Protein AF-A0A3C1LD61-F1 (afdb_monomer_lite)

Secondary structure (DSSP, 8-state):
-HHHHHHHHHHHHHTT--EEEE--GGGGS-BTTB-HHHHHHHHS-TTTEEEE--HHHHHHTT--

Structure (mmCIF, N/CA/C/O backbone):
data_AF-A0A3C1LD61-F1
#
_entry.id   AF-A0A3C1LD61-F1
#
loop_
_atom_site.group_PDB
_atom_site.id
_atom_site.type_symbol
_atom_site.label_atom_id
_atom_site.label_alt_id
_atom_site.label_comp_id
_atom_site.label_asym_id
_atom_site.label_entity_id
_atom_site.label_seq_id
_atom_site.pdbx_PDB_ins_code
_atom_site.Cartn_x
_atom_site.Cartn_y
_atom_site.Cartn_z
_atom_site.occupancy
_atom_site.B_iso_or_equiv
_atom_site.auth_seq_id
_atom_site.auth_comp_id
_atom_site.auth_asym_id
_atom_site.auth_atom_id
_atom_site.pdbx_PDB_model_num
ATOM 1 N N . ILE A 1 1 ? 5.904 -5.690 4.740 1.00 85.94 1 ILE A N 1
ATOM 2 C CA . ILE A 1 1 ? 5.623 -4.233 4.807 1.00 85.94 1 ILE A CA 1
ATOM 3 C C . ILE A 1 1 ? 4.123 -3.968 4.703 1.00 85.94 1 ILE A C 1
ATOM 5 O O . ILE A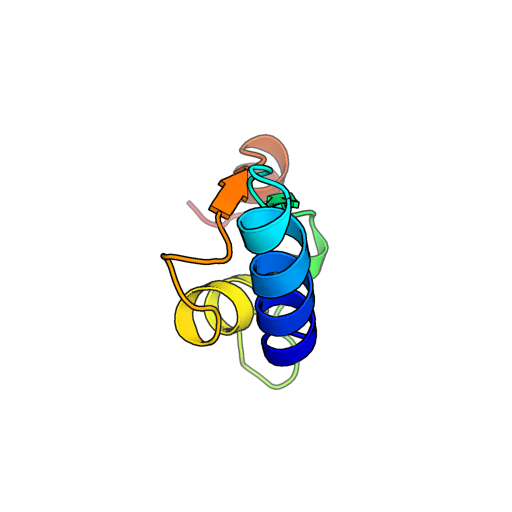 1 1 ? 3.590 -3.393 5.637 1.00 85.94 1 ILE A O 1
ATOM 9 N N . ALA A 1 2 ? 3.421 -4.436 3.662 1.00 91.81 2 ALA A N 1
ATOM 10 C CA . ALA A 1 2 ? 1.964 -4.251 3.548 1.00 91.81 2 ALA A CA 1
ATOM 11 C C . ALA A 1 2 ? 1.172 -4.783 4.766 1.00 91.81 2 ALA A C 1
ATOM 13 O O . ALA A 1 2 ? 0.389 -4.044 5.354 1.00 91.81 2 ALA A O 1
ATOM 14 N N . ASP A 1 3 ? 1.462 -6.002 5.237 1.00 95.06 3 ASP A N 1
ATOM 15 C CA . ASP A 1 3 ? 0.812 -6.555 6.442 1.00 95.06 3 ASP A CA 1
ATOM 16 C C . ASP A 1 3 ? 1.065 -5.719 7.701 1.00 95.06 3 ASP A C 1
ATOM 18 O O . ASP A 1 3 ? 0.181 -5.537 8.535 1.00 95.06 3 ASP A O 1
ATOM 22 N N . GLU A 1 4 ? 2.271 -5.169 7.832 1.00 95.94 4 GLU A N 1
ATOM 23 C CA . GLU A 1 4 ? 2.630 -4.287 8.942 1.00 95.94 4 GLU A CA 1
ATOM 24 C C . GLU A 1 4 ? 1.850 -2.965 8.870 1.00 95.94 4 GLU A C 1
ATOM 26 O O . GLU A 1 4 ? 1.439 -2.429 9.898 1.00 95.94 4 GLU A O 1
ATOM 31 N N . PHE A 1 5 ? 1.595 -2.447 7.665 1.00 96.06 5 PHE A N 1
ATOM 32 C CA . PHE A 1 5 ? 0.752 -1.267 7.468 1.00 96.06 5 PHE A CA 1
ATOM 33 C C . PHE A 1 5 ? -0.704 -1.560 7.812 1.00 96.06 5 PHE A C 1
ATOM 35 O O . PHE A 1 5 ? -1.318 -0.750 8.496 1.00 96.06 5 PHE A O 1
ATOM 42 N N . ASN A 1 6 ? -1.229 -2.731 7.447 1.00 96.75 6 ASN A N 1
ATOM 43 C CA . ASN A 1 6 ? -2.573 -3.148 7.852 1.00 96.75 6 ASN A CA 1
ATOM 44 C C . ASN A 1 6 ? -2.686 -3.245 9.382 1.00 96.75 6 ASN A C 1
ATOM 46 O O . ASN A 1 6 ? -3.634 -2.727 9.969 1.00 96.75 6 ASN A O 1
ATOM 50 N N . GLN A 1 7 ? -1.685 -3.825 10.054 1.00 97.44 7 GLN A N 1
ATOM 51 C CA . GLN A 1 7 ? -1.645 -3.890 11.520 1.00 97.44 7 GLN A CA 1
ATOM 52 C C . GLN A 1 7 ? -1.615 -2.496 12.164 1.00 97.44 7 GLN A C 1
ATOM 54 O O . GLN A 1 7 ? -2.337 -2.244 13.131 1.00 97.44 7 GLN A O 1
ATOM 59 N N . LYS A 1 8 ? -0.812 -1.570 11.626 1.00 96.56 8 LYS A N 1
ATOM 60 C CA . LYS A 1 8 ? -0.772 -0.173 12.089 1.00 96.56 8 LYS A CA 1
ATOM 61 C C . LYS A 1 8 ? -2.092 0.547 11.817 1.00 96.56 8 LYS A C 1
ATOM 63 O O . LYS A 1 8 ? -2.593 1.224 12.709 1.00 96.56 8 LYS A O 1
ATOM 68 N N . GLY A 1 9 ? -2.686 0.339 10.645 1.00 97.06 9 GLY A N 1
ATOM 69 C CA . GLY A 1 9 ? -3.993 0.866 10.265 1.00 97.06 9 GLY A CA 1
ATOM 70 C C . GLY A 1 9 ? -5.102 0.422 11.214 1.00 97.06 9 GLY A C 1
ATOM 71 O O . GLY A 1 9 ? -5.878 1.256 11.673 1.00 97.06 9 GLY A O 1
ATOM 72 N N . GLU A 1 10 ? -5.120 -0.852 11.615 1.00 97.62 10 GLU A N 1
ATOM 73 C CA . GLU A 1 10 ? -6.042 -1.361 12.640 1.00 97.62 10 GLU A CA 1
ATOM 74 C C . GLU A 1 10 ? -5.868 -0.655 13.989 1.00 97.62 10 GLU A C 1
ATOM 76 O O . GLU A 1 10 ? -6.845 -0.259 14.630 1.00 97.62 10 GLU A O 1
ATOM 81 N N . ILE A 1 11 ? -4.622 -0.470 14.437 1.00 97.56 11 ILE A N 1
ATOM 82 C CA . ILE A 1 11 ? -4.330 0.230 15.694 1.00 97.56 11 ILE A CA 1
ATOM 83 C C . ILE A 1 11 ? -4.785 1.692 15.608 1.00 97.56 11 ILE A C 1
ATOM 85 O O . ILE A 1 11 ? -5.460 2.173 16.520 1.00 97.56 11 ILE A O 1
ATOM 89 N N . CYS A 1 12 ? -4.467 2.394 14.520 1.00 96.75 12 CYS A N 1
ATOM 90 C CA . CYS A 1 12 ? -4.885 3.777 14.301 1.00 96.75 12 CYS A CA 1
ATOM 91 C C . CYS A 1 12 ? -6.414 3.897 14.280 1.00 96.75 12 CYS A C 1
ATOM 93 O O . CYS A 1 12 ? -6.974 4.705 15.024 1.00 96.75 12 CYS A O 1
ATOM 95 N N . LYS A 1 13 ? -7.099 3.034 13.524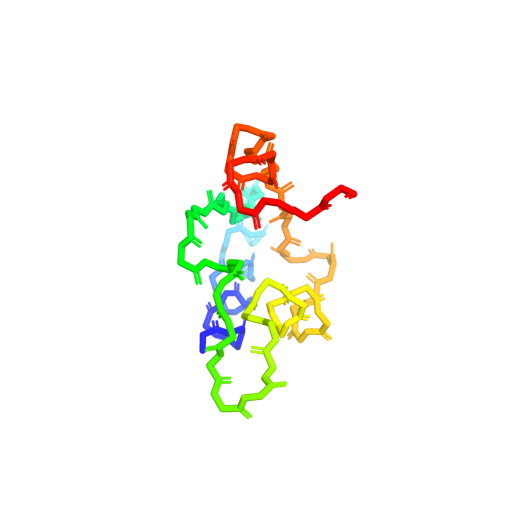 1.00 96.44 13 LYS A N 1
ATOM 96 C CA . LYS A 1 13 ? -8.560 3.031 13.385 1.00 96.44 13 LYS A CA 1
ATOM 97 C C . LYS A 1 13 ? -9.273 2.802 14.713 1.00 96.44 13 LYS A C 1
ATOM 99 O O . LYS A 1 13 ? -10.240 3.502 15.005 1.00 96.44 13 LYS A O 1
ATOM 104 N N . LYS A 1 14 ? -8.767 1.894 15.557 1.00 97.38 14 LYS A N 1
ATOM 105 C CA . LYS A 1 14 ? -9.287 1.670 16.923 1.00 97.38 14 LYS A CA 1
ATOM 106 C C . LYS A 1 14 ? -9.224 2.919 17.802 1.00 97.38 14 LYS A C 1
ATOM 108 O O . LYS A 1 14 ? -10.022 3.048 18.722 1.00 97.38 14 LYS A O 1
ATOM 113 N N . ASN A 1 15 ? -8.305 3.833 17.507 1.00 97.31 15 ASN A N 1
ATOM 114 C CA . ASN A 1 15 ? -8.135 5.099 18.213 1.00 97.31 15 ASN A CA 1
ATOM 115 C C . ASN A 1 15 ? -8.744 6.294 17.453 1.00 97.31 15 ASN A C 1
ATOM 117 O O . ASN A 1 15 ? -8.497 7.438 17.820 1.00 97.31 15 ASN A O 1
ATOM 121 N N . GLY A 1 16 ? -9.528 6.052 16.394 1.00 95.25 16 GLY A N 1
ATOM 122 C CA . GLY A 1 16 ? -10.159 7.110 15.599 1.00 95.25 16 GLY A CA 1
ATOM 123 C C . GLY A 1 16 ? -9.193 7.900 14.707 1.00 95.25 16 GLY A C 1
ATOM 124 O O . GLY A 1 16 ? -9.531 8.995 14.268 1.00 95.25 16 GLY A O 1
ATOM 125 N N . ILE A 1 17 ? -8.002 7.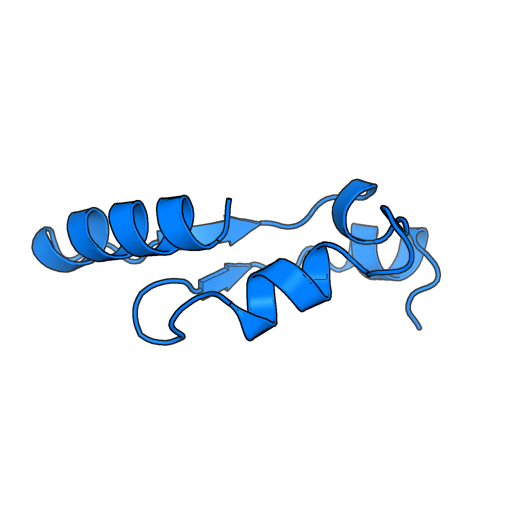362 14.436 1.00 95.81 17 ILE A N 1
ATOM 126 C CA . ILE A 1 17 ? -6.965 7.977 13.599 1.00 95.81 17 ILE A CA 1
ATOM 127 C C . ILE A 1 17 ? -6.900 7.236 12.260 1.00 95.81 17 ILE A C 1
ATOM 129 O O . ILE A 1 17 ? -7.007 6.011 12.213 1.00 95.81 17 ILE A O 1
ATOM 133 N N . ARG A 1 18 ? -6.692 7.968 11.161 1.00 94.56 18 ARG A N 1
ATOM 134 C CA . ARG A 1 18 ? -6.417 7.374 9.845 1.00 94.56 18 ARG A CA 1
ATOM 135 C C . ARG A 1 18 ? -4.916 7.178 9.668 1.00 94.56 18 ARG A C 1
ATOM 137 O O . ARG A 1 18 ? -4.142 8.092 9.943 1.00 94.56 18 ARG A O 1
ATOM 144 N N . PHE A 1 19 ? -4.515 5.990 9.232 1.00 96.38 19 PHE A N 1
ATOM 145 C CA . PHE A 1 19 ? -3.132 5.702 8.874 1.00 96.38 19 PHE A CA 1
ATOM 146 C C . PHE A 1 19 ? -2.949 5.927 7.373 1.00 96.38 19 PHE A C 1
ATOM 148 O O . PHE A 1 19 ? -3.709 5.378 6.578 1.00 96.38 19 PHE A O 1
ATOM 155 N N . ALA A 1 20 ? -1.942 6.710 6.996 1.00 93.88 20 ALA A N 1
ATOM 156 C CA . ALA A 1 20 ? -1.602 6.968 5.605 1.00 93.88 20 ALA A CA 1
ATOM 157 C C . ALA A 1 20 ? -0.120 6.686 5.354 1.00 93.88 20 ALA A C 1
ATOM 159 O O . ALA A 1 20 ? 0.729 6.971 6.202 1.00 93.88 20 ALA A O 1
ATOM 160 N N . TYR A 1 21 ? 0.186 6.144 4.180 1.00 93.19 21 TYR A N 1
ATOM 161 C CA . TYR A 1 21 ? 1.547 6.002 3.688 1.00 93.19 21 TYR A CA 1
ATOM 162 C C . TYR A 1 21 ? 1.866 7.099 2.673 1.00 93.19 21 TYR A C 1
ATOM 164 O O . TYR A 1 21 ? 1.110 7.320 1.730 1.00 93.19 21 TYR A O 1
ATOM 172 N N . HIS A 1 22 ? 3.009 7.752 2.861 1.00 90.69 22 HIS A N 1
ATOM 173 C CA . HIS A 1 22 ? 3.523 8.793 1.979 1.00 90.69 22 HIS A CA 1
ATOM 174 C C . HIS A 1 22 ? 4.684 8.230 1.147 1.00 90.69 22 HIS A C 1
ATOM 176 O O . HIS A 1 22 ? 5.717 7.829 1.698 1.00 90.69 22 HIS A O 1
ATOM 182 N N . ASN A 1 23 ? 4.518 8.166 -0.175 1.00 85.38 23 ASN A N 1
ATOM 183 C CA . ASN A 1 23 ? 5.506 7.566 -1.077 1.00 85.38 23 ASN A CA 1
ATOM 184 C C . ASN A 1 23 ? 6.768 8.433 -1.235 1.00 85.38 23 ASN A C 1
ATOM 186 O O . ASN A 1 23 ? 6.744 9.639 -1.038 1.00 85.38 23 ASN A O 1
ATOM 190 N N . HIS A 1 24 ? 7.880 7.812 -1.624 1.00 83.88 24 HIS A N 1
ATOM 191 C CA . HIS A 1 24 ? 9.148 8.474 -1.975 1.00 83.88 24 HIS A CA 1
ATOM 192 C C . HIS A 1 24 ? 9.756 7.811 -3.222 1.00 83.88 24 HIS A C 1
ATOM 194 O O . HIS A 1 24 ? 9.228 6.813 -3.716 1.00 83.88 24 HIS A O 1
ATOM 200 N N . ASP A 1 25 ? 10.879 8.326 -3.724 1.00 77.12 25 ASP A N 1
ATOM 201 C CA . ASP A 1 25 ? 11.547 7.871 -4.954 1.00 77.12 25 ASP A CA 1
ATOM 202 C C . ASP A 1 25 ? 11.748 6.345 -5.056 1.00 77.12 25 ASP A C 1
ATOM 204 O O . ASP A 1 25 ? 11.567 5.756 -6.121 1.00 77.12 25 ASP A O 1
ATOM 208 N N . TYR A 1 26 ? 12.097 5.684 -3.951 1.00 82.12 26 TYR A N 1
ATOM 209 C CA . TYR A 1 26 ? 12.382 4.249 -3.928 1.00 82.12 26 TYR A CA 1
ATOM 210 C C . TYR A 1 26 ? 11.159 3.383 -4.239 1.00 82.12 26 TYR A C 1
ATOM 212 O O . TYR A 1 26 ? 11.315 2.266 -4.727 1.00 82.12 26 TYR A O 1
ATOM 220 N N . THR A 1 27 ? 9.949 3.885 -3.979 1.00 81.50 27 THR A N 1
ATOM 221 C CA . THR A 1 27 ? 8.709 3.138 -4.247 1.00 81.50 27 THR A CA 1
ATOM 222 C C . THR A 1 27 ? 8.425 2.980 -5.736 1.00 81.50 27 THR A C 1
ATOM 224 O O . THR A 1 27 ? 7.672 2.083 -6.113 1.00 81.50 27 THR A O 1
ATOM 227 N N . PHE A 1 28 ? 9.086 3.791 -6.571 1.00 85.44 28 PHE A N 1
ATOM 228 C CA . PHE A 1 28 ? 8.964 3.778 -8.027 1.00 85.44 28 PHE A CA 1
ATOM 229 C C . PHE A 1 28 ? 10.144 3.102 -8.746 1.00 85.44 28 PHE A C 1
ATOM 231 O O . PHE A 1 28 ? 10.281 3.195 -9.965 1.00 85.44 28 PHE A O 1
ATOM 238 N N . LYS A 1 29 ? 11.024 2.418 -8.008 1.00 85.88 29 LYS A N 1
ATOM 239 C CA . LYS A 1 29 ? 12.131 1.638 -8.574 1.00 85.88 29 LYS A CA 1
ATOM 240 C C . LYS A 1 29 ? 11.786 0.157 -8.499 1.00 85.88 29 LYS A C 1
ATOM 242 O 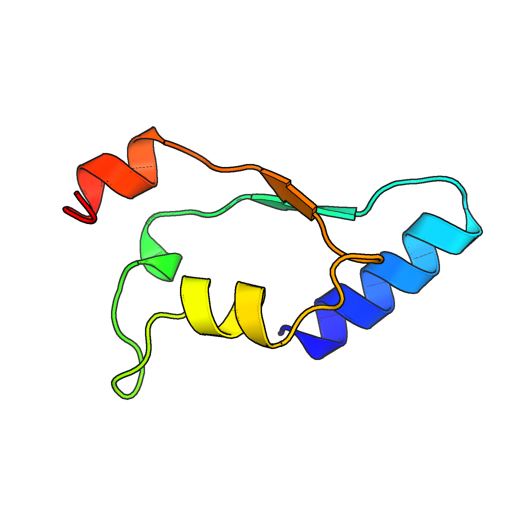O . LYS A 1 29 ? 11.409 -0.330 -7.437 1.00 85.88 29 LYS A O 1
ATOM 247 N N . LEU A 1 30 ? 11.943 -0.568 -9.607 1.00 89.44 30 LEU A N 1
ATOM 248 C CA . LEU A 1 30 ? 11.659 -2.003 -9.639 1.00 89.44 30 LEU A CA 1
ATOM 249 C C . LEU A 1 30 ? 12.549 -2.761 -8.650 1.00 89.44 30 LEU A C 1
ATOM 251 O O . LEU A 1 30 ? 13.776 -2.663 -8.691 1.00 89.44 30 LEU A O 1
ATOM 255 N N . VAL A 1 31 ? 11.921 -3.585 -7.816 1.00 89.69 31 VAL A N 1
ATOM 256 C CA . VAL A 1 31 ? 12.594 -4.523 -6.916 1.00 89.69 31 VAL A CA 1
ATOM 257 C C . VAL A 1 31 ? 12.054 -5.911 -7.223 1.00 89.69 31 VAL A C 1
ATOM 259 O O . VAL A 1 31 ? 10.851 -6.145 -7.154 1.00 89.69 31 VAL A O 1
ATOM 262 N N . GLY A 1 32 ? 12.929 -6.832 -7.636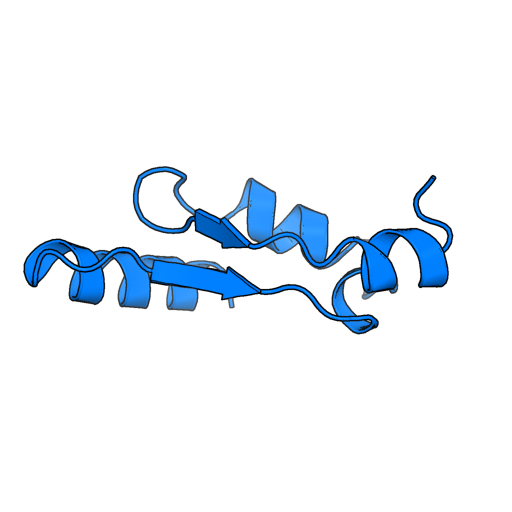 1.00 88.19 32 GLY A N 1
ATOM 263 C CA . GLY A 1 32 ? 12.506 -8.188 -8.011 1.00 88.19 32 GLY A CA 1
ATOM 264 C C . GLY A 1 32 ? 11.503 -8.232 -9.175 1.00 88.19 32 GLY A C 1
ATOM 265 O O . GLY A 1 32 ? 10.707 -9.159 -9.254 1.00 88.19 32 GLY A O 1
ATOM 266 N N . GLY A 1 33 ? 11.518 -7.225 -10.057 1.00 91.69 33 GLY A N 1
ATOM 267 C CA . GLY A 1 33 ? 10.605 -7.124 -11.202 1.00 91.69 33 GLY A CA 1
ATOM 268 C C . GLY A 1 33 ? 9.216 -6.562 -10.883 1.00 91.69 33 GLY A C 1
ATOM 269 O O . GLY A 1 33 ? 8.380 -6.505 -11.778 1.00 91.69 33 GLY A O 1
ATOM 270 N N . GLN A 1 34 ? 8.965 -6.127 -9.646 1.00 89.50 34 GLN A N 1
ATOM 271 C CA . GLN A 1 34 ? 7.704 -5.503 -9.244 1.00 89.50 34 GLN A CA 1
ATOM 272 C C . GLN A 1 34 ? 7.923 -4.060 -8.805 1.00 89.50 34 GLN A C 1
ATOM 274 O O . GLN A 1 34 ? 8.984 -3.718 -8.278 1.00 89.50 34 GLN A O 1
ATOM 279 N N . MET A 1 35 ? 6.907 -3.222 -9.014 1.00 91.56 35 MET A N 1
ATOM 280 C CA . MET A 1 35 ? 6.883 -1.862 -8.497 1.00 91.56 35 MET A CA 1
ATOM 281 C C . MET A 1 35 ? 6.468 -1.891 -7.019 1.00 91.56 35 MET A C 1
ATOM 283 O O . MET A 1 35 ? 5.351 -2.320 -6.723 1.00 91.56 35 MET A O 1
ATOM 287 N N . PRO A 1 36 ? 7.316 -1.458 -6.069 1.00 91.56 36 PRO A N 1
ATOM 288 C CA . PRO A 1 36 ? 6.961 -1.482 -4.653 1.00 91.56 36 PRO A CA 1
ATOM 289 C C . PRO A 1 36 ? 5.696 -0.679 -4.330 1.00 91.56 36 PRO A C 1
ATOM 291 O O . PRO A 1 36 ? 4.919 -1.111 -3.482 1.00 91.56 36 PRO A O 1
ATOM 294 N N . GLN A 1 37 ? 5.456 0.438 -5.027 1.00 91.25 37 GLN A N 1
ATOM 295 C CA . GLN A 1 37 ? 4.218 1.209 -4.890 1.00 91.25 37 GLN A CA 1
ATOM 296 C C . GLN A 1 37 ? 2.977 0.356 -5.207 1.00 91.25 37 GLN A C 1
ATOM 298 O O . GLN A 1 37 ? 2.048 0.316 -4.400 1.00 91.25 37 GLN A O 1
ATOM 303 N N . ASP A 1 38 ? 2.993 -0.400 -6.309 1.00 91.06 38 ASP A N 1
ATOM 304 C CA . ASP A 1 38 ? 1.890 -1.298 -6.685 1.00 91.06 38 ASP A CA 1
ATOM 305 C C . ASP A 1 38 ? 1.723 -2.432 -5.674 1.00 91.06 38 ASP A C 1
ATOM 307 O O . ASP A 1 38 ? 0.607 -2.821 -5.338 1.00 91.06 38 ASP A O 1
ATOM 311 N N . VAL A 1 39 ? 2.832 -2.973 -5.165 1.00 93.50 39 VAL A N 1
ATOM 312 C CA . VAL A 1 39 ? 2.797 -4.020 -4.139 1.00 93.50 39 VAL A CA 1
ATOM 313 C C . VAL A 1 39 ? 2.144 -3.496 -2.864 1.00 93.50 39 VAL A C 1
ATOM 315 O O . VAL A 1 39 ? 1.338 -4.209 -2.272 1.00 93.50 39 VAL A O 1
ATOM 318 N N . LEU A 1 40 ? 2.459 -2.273 -2.433 1.00 93.50 40 LEU A N 1
ATOM 319 C CA . LEU A 1 40 ? 1.816 -1.674 -1.265 1.00 93.50 40 LEU A CA 1
ATOM 320 C C . LEU A 1 40 ? 0.326 -1.449 -1.526 1.00 93.50 40 LEU A C 1
ATOM 322 O O . LEU A 1 40 ? -0.483 -1.944 -0.752 1.00 93.50 40 LEU A O 1
ATOM 326 N N . MET A 1 41 ? -0.038 -0.806 -2.637 1.00 91.94 41 MET A N 1
ATOM 327 C CA . MET A 1 41 ? -1.437 -0.503 -2.961 1.00 91.94 41 MET A CA 1
ATOM 328 C C . MET A 1 41 ? -2.310 -1.756 -3.109 1.00 91.94 41 MET A C 1
ATOM 330 O O . MET A 1 41 ? -3.440 -1.769 -2.629 1.00 91.94 41 MET A O 1
ATOM 334 N N . ASN A 1 42 ? -1.794 -2.822 -3.728 1.00 94.69 42 ASN A N 1
ATOM 335 C CA . ASN A 1 42 ? -2.562 -4.048 -3.969 1.00 94.69 42 ASN A CA 1
ATOM 336 C C . ASN A 1 42 ? -2.674 -4.962 -2.741 1.00 94.69 42 ASN A C 1
ATOM 338 O O . ASN A 1 42 ? -3.559 -5.813 -2.706 1.00 94.69 42 ASN A O 1
ATOM 342 N N . ASN A 1 43 ? -1.775 -4.829 -1.759 1.00 96.12 43 ASN A N 1
ATOM 343 C CA . ASN A 1 43 ? -1.720 -5.733 -0.603 1.00 96.12 43 ASN A CA 1
ATOM 344 C C . ASN A 1 43 ? -2.094 -5.058 0.731 1.00 96.12 43 ASN A C 1
ATOM 346 O O . ASN A 1 43 ? -2.077 -5.710 1.776 1.00 96.12 43 ASN A O 1
ATOM 350 N N . THR A 1 44 ? -2.440 -3.769 0.729 1.00 96.94 44 THR A N 1
ATOM 351 C CA . THR A 1 44 ? -3.034 -3.090 1.891 1.00 96.94 44 THR A CA 1
ATOM 352 C C . THR A 1 44 ? -4.556 -3.027 1.790 1.00 96.94 44 THR A C 1
ATOM 354 O O . THR A 1 44 ? -5.102 -2.887 0.699 1.00 96.94 44 THR A O 1
ATOM 357 N N . ASP A 1 45 ? -5.252 -3.084 2.924 1.00 96.00 45 ASP A N 1
ATOM 358 C CA . ASP A 1 45 ? -6.703 -2.885 2.977 1.00 96.00 45 ASP A CA 1
ATOM 359 C C . ASP A 1 45 ? -7.034 -1.389 2.864 1.00 96.00 45 ASP A C 1
A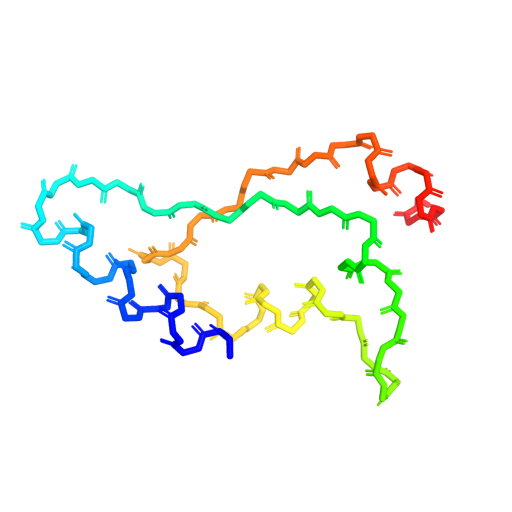TOM 361 O O . ASP A 1 45 ? -6.623 -0.580 3.702 1.00 96.00 45 ASP A O 1
ATOM 365 N N . ALA A 1 46 ? -7.833 -1.028 1.860 1.00 94.06 46 ALA A N 1
ATOM 366 C CA . ALA A 1 46 ? -8.282 0.344 1.614 1.00 94.06 46 ALA A CA 1
ATOM 367 C C . ALA A 1 46 ? -9.114 0.950 2.766 1.00 94.06 46 ALA A C 1
ATOM 369 O O . ALA A 1 46 ? -9.309 2.162 2.822 1.00 94.06 46 ALA A O 1
ATOM 370 N N . ASN A 1 47 ? -9.610 0.137 3.704 1.00 94.88 47 ASN A N 1
ATOM 371 C CA . ASN A 1 47 ? -10.307 0.606 4.905 1.00 94.88 47 ASN A CA 1
ATOM 372 C C . ASN A 1 47 ? -9.376 0.887 6.092 1.00 94.88 47 ASN A C 1
ATOM 374 O O . ASN A 1 47 ? -9.867 1.291 7.157 1.00 94.88 47 ASN A O 1
ATOM 378 N N . LEU A 1 48 ? -8.081 0.598 5.945 1.00 95.94 48 LEU A N 1
ATOM 379 C CA . LEU A 1 48 ? -7.066 0.683 6.994 1.00 95.94 48 LEU A CA 1
ATOM 380 C C . LEU A 1 48 ? -5.889 1.576 6.608 1.00 95.94 48 LEU A C 1
ATOM 382 O O . LEU A 1 48 ? -5.307 2.203 7.494 1.00 95.94 48 LEU A O 1
ATOM 386 N N . VAL A 1 49 ? -5.543 1.628 5.321 1.00 95.94 49 VAL A N 1
ATOM 387 C CA . VAL A 1 49 ? -4.366 2.336 4.817 1.00 95.94 49 VAL A CA 1
ATOM 388 C C . VAL A 1 49 ? -4.767 3.286 3.696 1.00 95.94 49 VAL A C 1
ATOM 390 O O . VAL A 1 49 ? -5.219 2.861 2.635 1.00 95.94 49 VAL A O 1
ATOM 393 N N . ASP A 1 50 ? -4.559 4.577 3.931 1.00 94.75 50 ASP A N 1
ATOM 394 C CA . ASP A 1 50 ? -4.612 5.608 2.899 1.00 94.75 50 ASP A CA 1
ATOM 395 C C . ASP A 1 50 ? -3.238 5.811 2.248 1.00 94.75 50 ASP A C 1
ATOM 397 O O . ASP A 1 50 ? -2.200 5.442 2.802 1.00 94.75 50 ASP A O 1
ATOM 401 N N . PHE A 1 51 ? -3.223 6.470 1.091 1.00 91.62 51 PHE A N 1
ATOM 402 C CA . PHE A 1 51 ? -1.997 6.883 0.415 1.00 91.62 51 PHE A CA 1
ATOM 403 C C . PHE A 1 51 ? -1.998 8.396 0.225 1.00 91.62 51 PHE A C 1
ATOM 405 O O . PHE A 1 51 ? -2.878 8.949 -0.436 1.00 91.62 51 PHE A O 1
ATOM 412 N N . GLU A 1 52 ? -1.002 9.062 0.800 1.00 87.06 52 GLU A N 1
ATOM 413 C CA . GLU A 1 52 ? -0.713 10.463 0.522 1.00 87.06 52 GLU A CA 1
ATOM 414 C C . GLU A 1 52 ? 0.282 10.512 -0.636 1.00 87.06 52 GLU A C 1
ATOM 416 O O . GLU A 1 52 ? 1.459 10.183 -0.481 1.00 87.06 52 GLU A O 1
ATOM 421 N N . MET A 1 53 ? -0.219 10.858 -1.821 1.00 82.81 53 MET A N 1
ATOM 422 C CA . MET A 1 53 ? 0.583 10.814 -3.035 1.00 82.81 53 MET A CA 1
ATOM 423 C C . MET A 1 53 ? 1.505 12.030 -3.136 1.00 82.81 53 MET A C 1
ATOM 425 O O . MET A 1 53 ? 1.044 13.147 -3.379 1.00 82.81 53 MET A O 1
ATOM 429 N N . ASP A 1 54 ? 2.812 11.803 -3.041 1.00 79.12 54 ASP A N 1
ATOM 430 C CA . ASP A 1 54 ? 3.802 12.814 -3.399 1.00 79.12 54 ASP A CA 1
ATOM 431 C C . ASP A 1 54 ? 3.990 12.838 -4.925 1.00 79.12 54 ASP A C 1
ATOM 433 O O . ASP A 1 54 ? 4.658 11.976 -5.512 1.00 79.12 54 ASP A O 1
ATOM 437 N N . MET A 1 55 ? 3.383 13.840 -5.570 1.00 70.12 55 MET A N 1
ATOM 438 C CA . MET A 1 55 ? 3.442 14.035 -7.022 1.00 70.12 55 MET A CA 1
ATOM 439 C C . MET A 1 55 ? 4.849 14.374 -7.532 1.00 70.12 55 MET A C 1
ATOM 441 O O . MET A 1 55 ? 5.153 14.082 -8.689 1.00 70.12 55 MET A O 1
ATOM 445 N N . TYR A 1 56 ? 5.718 14.972 -6.708 1.00 67.31 56 TYR A N 1
ATOM 446 C CA . TYR A 1 56 ? 7.090 15.276 -7.118 1.00 67.31 56 TYR A CA 1
ATOM 447 C C . TYR A 1 56 ? 7.861 13.982 -7.393 1.00 67.31 56 TYR A C 1
ATOM 449 O O . TYR A 1 56 ? 8.574 13.883 -8.397 1.00 67.31 56 TYR A O 1
ATOM 457 N N . TRP A 1 57 ? 7.663 12.958 -6.559 1.00 64.81 57 TRP A N 1
ATOM 458 C CA . TRP A 1 57 ? 8.307 11.659 -6.747 1.00 64.81 57 TRP A CA 1
ATOM 459 C C . TRP A 1 57 ? 7.707 10.829 -7.880 1.00 64.81 57 TRP A C 1
ATOM 461 O O . TRP A 1 57 ? 8.458 10.121 -8.547 1.00 64.81 57 TRP A O 1
ATOM 471 N N . VAL A 1 58 ? 6.410 10.967 -8.164 1.00 62.00 58 VAL A N 1
ATOM 472 C CA . VAL A 1 58 ? 5.772 10.338 -9.337 1.00 62.00 58 VAL A CA 1
ATOM 473 C C . VAL A 1 58 ? 6.387 10.872 -10.639 1.00 62.00 58 VAL A C 1
ATOM 475 O O . VAL A 1 58 ? 6.774 10.099 -11.515 1.00 62.00 58 VAL A O 1
ATOM 478 N N . VAL A 1 59 ? 6.545 12.197 -10.743 1.00 66.44 59 VAL A N 1
ATOM 479 C CA . VAL A 1 59 ? 7.107 12.853 -11.937 1.00 66.44 59 VAL A CA 1
ATOM 480 C C . VAL A 1 59 ? 8.612 12.601 -12.064 1.00 66.44 59 VAL A C 1
ATOM 482 O O . VAL A 1 59 ? 9.096 12.285 -13.149 1.00 66.44 59 VAL A O 1
ATOM 485 N N . THR A 1 60 ? 9.365 12.689 -10.964 1.00 62.00 60 THR A N 1
ATOM 486 C CA . THR A 1 60 ? 10.827 12.482 -10.974 1.00 62.00 60 THR A CA 1
ATOM 487 C C . THR A 1 60 ? 11.206 11.031 -11.284 1.00 62.00 60 THR A C 1
ATOM 489 O O . THR A 1 60 ? 12.261 10.781 -11.866 1.00 62.00 60 THR A O 1
ATOM 492 N N . ALA A 1 61 ? 10.345 10.068 -10.945 1.00 59.97 61 ALA A N 1
ATOM 493 C CA . ALA A 1 61 ? 10.533 8.664 -11.298 1.00 59.97 61 ALA A CA 1
ATOM 494 C C . ALA A 1 61 ? 10.136 8.320 -12.748 1.00 59.97 61 ALA A C 1
ATOM 496 O O . ALA A 1 61 ? 10.302 7.173 -13.160 1.00 59.97 61 ALA A O 1
ATOM 497 N N . GLY A 1 62 ? 9.632 9.286 -13.530 1.00 57.84 62 GLY A N 1
ATOM 498 C CA . GLY A 1 62 ? 9.207 9.067 -14.916 1.00 57.84 62 GLY A CA 1
ATOM 499 C C . GLY A 1 62 ? 7.941 8.217 -15.047 1.00 57.84 62 GLY A C 1
ATOM 500 O O . GLY A 1 62 ? 7.736 7.598 -16.087 1.00 57.84 62 GLY A O 1
ATOM 501 N N . ALA A 1 63 ? 7.105 8.160 -14.005 1.00 57.12 63 ALA A N 1
ATOM 502 C CA . ALA A 1 63 ? 5.889 7.346 -13.958 1.00 57.12 63 ALA A CA 1
ATOM 503 C C . ALA A 1 63 ? 4.667 8.043 -14.605 1.00 57.12 63 ALA A C 1
ATOM 505 O O . ALA A 1 63 ? 3.545 7.908 -14.116 1.00 57.12 63 ALA A O 1
ATOM 506 N N . SER A 1 64 ? 4.887 8.799 -15.687 1.00 48.72 64 SER A N 1
ATOM 507 C CA . SER A 1 64 ? 3.861 9.518 -16.467 1.00 48.72 64 SER A CA 1
ATOM 508 C C . SER A 1 64 ? 3.790 9.034 -17.904 1.00 48.72 64 SER A C 1
ATOM 510 O O . SER A 1 64 ? 4.881 8.939 -18.511 1.00 48.72 64 SER A O 1
#

Foldseek 3Di:
DLVVQQVVLVVQVVVVHAAEDEDALQQLDDDPNDRNVVVNVVSHDPNRYHYDYDVVNCVVSVVD

pLDDT: mean 87.28, std 12.24, range [48.72, 97.62]

Radius of gyration: 12.55 Å; chains: 1; bounding box: 23×24×35 Å

Sequence (64 aa):
IADEFNQKGEICKKNGIRFAYHNHDYTFKLVGGQMPQDVLMNNTDANLVDFEMDMYWVVTAGAS